Protein AF-A0AAP9HAI7-F1 (afdb_monomer_lite)

Organism: NCBI:txid2052056

Sequence (63 aa):
MKHYVIEFVFSAVCFSVLWGMAMWFAQWKKAGLSSRKAVCISLISGPLYASGVFLLRYIRHLF

Structure (mmCIF, N/CA/C/O backbone):
data_AF-A0AAP9HAI7-F1
#
_entry.id   AF-A0AAP9HAI7-F1
#
loop_
_atom_site.group_PDB
_atom_site.id
_atom_site.type_symbol
_atom_site.label_atom_id
_atom_site.label_alt_id
_atom_site.label_comp_id
_atom_site.label_asym_id
_atom_site.label_entity_id
_atom_site.label_seq_id
_atom_site.pdbx_PDB_ins_code
_atom_site.Cartn_x
_atom_site.Cartn_y
_atom_site.Cartn_z
_atom_site.occupancy
_atom_site.B_iso_or_equiv
_atom_site.auth_seq_id
_atom_site.auth_comp_id
_atom_site.auth_asym_id
_atom_site.auth_atom_id
_atom_site.pdbx_PDB_model_num
ATOM 1 N N . MET A 1 1 ? 8.850 0.252 -21.459 1.00 56.66 1 MET A N 1
ATOM 2 C CA . MET A 1 1 ? 8.381 1.373 -20.606 1.00 56.66 1 MET A CA 1
ATOM 3 C C . ME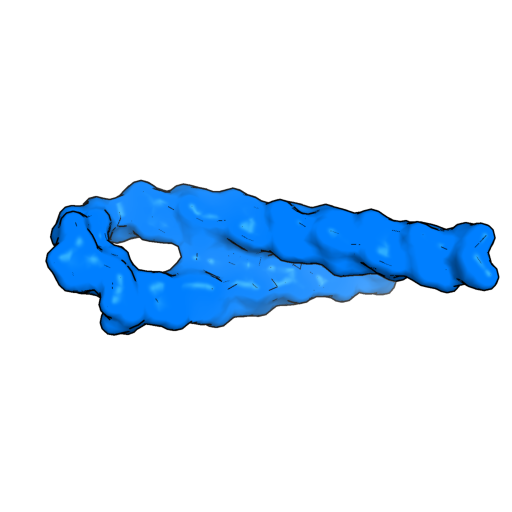T A 1 1 ? 6.931 1.196 -20.143 1.00 56.66 1 MET A C 1
ATOM 5 O O . MET A 1 1 ? 6.742 0.906 -18.973 1.00 56.66 1 MET A O 1
ATOM 9 N N . LYS A 1 2 ? 5.912 1.294 -21.020 1.00 62.50 2 LYS A N 1
ATOM 10 C CA . LYS A 1 2 ? 4.484 1.302 -20.611 1.00 62.50 2 LYS A CA 1
ATOM 11 C C . LYS A 1 2 ? 4.027 0.064 -19.817 1.00 62.50 2 LYS A C 1
ATOM 13 O O . LYS A 1 2 ? 3.366 0.227 -18.803 1.00 62.50 2 LYS A O 1
ATOM 18 N N . HIS A 1 3 ? 4.436 -1.145 -20.213 1.00 72.75 3 HIS A N 1
ATOM 19 C CA . HIS A 1 3 ? 4.076 -2.383 -19.499 1.00 72.75 3 HIS A CA 1
ATOM 20 C C . HIS A 1 3 ? 4.593 -2.431 -18.052 1.00 72.75 3 HIS A C 1
ATOM 22 O O . HIS A 1 3 ? 3.845 -2.785 -17.151 1.00 72.75 3 HIS A O 1
ATOM 28 N N . TYR A 1 4 ? 5.836 -2.002 -17.814 1.00 70.88 4 TYR A N 1
ATOM 29 C CA . TYR A 1 4 ? 6.430 -1.982 -16.471 1.00 70.88 4 TYR A CA 1
ATOM 30 C C . TYR A 1 4 ? 5.738 -0.987 -15.541 1.00 70.88 4 TYR A C 1
ATOM 32 O O . TYR A 1 4 ? 5.578 -1.261 -14.357 1.00 70.88 4 TYR A O 1
ATOM 40 N N . VAL A 1 5 ? 5.302 0.156 -16.079 1.00 76.69 5 VAL A N 1
ATOM 41 C CA . VAL A 1 5 ? 4.552 1.156 -15.309 1.00 76.69 5 VAL A CA 1
ATOM 42 C C . VAL A 1 5 ? 3.163 0.627 -14.954 1.00 76.69 5 VAL A C 1
ATOM 44 O O . VAL A 1 5 ? 2.723 0.797 -13.823 1.00 76.69 5 VAL A O 1
ATOM 47 N N . ILE A 1 6 ? 2.489 -0.058 -15.884 1.00 82.50 6 ILE A N 1
ATOM 48 C CA . ILE A 1 6 ? 1.172 -0.659 -15.629 1.00 82.50 6 ILE A CA 1
ATOM 49 C C . ILE A 1 6 ? 1.278 -1.762 -14.570 1.00 82.50 6 ILE A C 1
ATOM 51 O O . ILE A 1 6 ? 0.488 -1.755 -13.632 1.00 82.50 6 ILE A O 1
ATOM 55 N N . GLU A 1 7 ? 2.270 -2.655 -14.659 1.00 80.44 7 GLU A N 1
ATOM 56 C CA . GLU A 1 7 ? 2.511 -3.664 -13.616 1.00 80.44 7 GLU A CA 1
ATOM 57 C C . GLU A 1 7 ? 2.814 -3.027 -12.258 1.00 80.44 7 GLU A C 1
ATOM 59 O O . GLU A 1 7 ? 2.276 -3.458 -11.242 1.00 80.44 7 GLU A O 1
ATOM 64 N N . PHE A 1 8 ? 3.638 -1.977 -12.234 1.00 82.12 8 PHE A N 1
ATOM 65 C CA . PHE A 1 8 ? 3.981 -1.264 -11.007 1.00 82.12 8 PHE A CA 1
ATOM 66 C C . PHE A 1 8 ? 2.745 -0.648 -10.348 1.00 82.12 8 PHE A C 1
ATOM 68 O O . PHE A 1 8 ? 2.512 -0.851 -9.157 1.00 82.12 8 PHE A O 1
ATOM 75 N N . VAL A 1 9 ? 1.933 0.078 -11.123 1.00 84.25 9 VAL A N 1
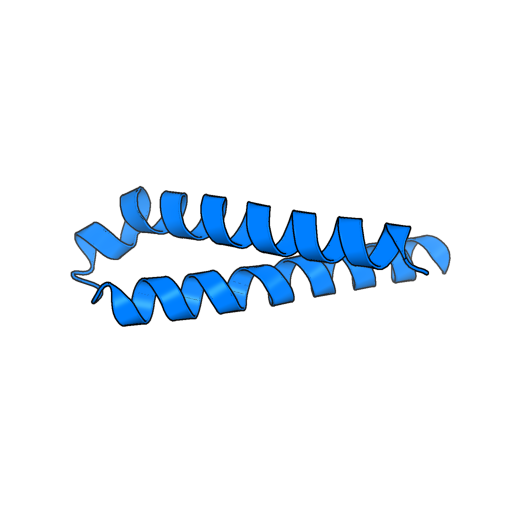ATOM 76 C CA . VAL A 1 9 ? 0.701 0.708 -10.629 1.00 84.25 9 VAL A CA 1
ATOM 77 C C . VAL A 1 9 ? -0.297 -0.358 -10.189 1.00 84.25 9 VAL A C 1
ATOM 79 O O . VAL A 1 9 ? -0.886 -0.230 -9.119 1.00 84.25 9 VAL A O 1
ATOM 82 N N . PHE A 1 10 ? -0.449 -1.436 -10.957 1.00 85.69 10 PHE A N 1
ATOM 83 C CA . PHE A 1 10 ? -1.348 -2.530 -10.610 1.00 85.69 10 PHE A CA 1
ATOM 84 C C . PHE A 1 10 ? -0.932 -3.213 -9.303 1.00 85.69 10 PHE A C 1
ATOM 86 O O . PHE A 1 10 ? -1.756 -3.354 -8.402 1.00 85.69 10 PHE A O 1
ATOM 93 N N . SER A 1 11 ? 0.351 -3.555 -9.138 1.00 83.75 11 SER A N 1
ATOM 94 C CA . SER A 1 11 ? 0.868 -4.107 -7.881 1.00 83.75 11 SER A CA 1
ATOM 95 C C . SER A 1 11 ? 0.738 -3.128 -6.714 1.00 83.75 11 SER A C 1
ATOM 97 O O . SER A 1 11 ? 0.361 -3.554 -5.625 1.00 83.75 11 SER A O 1
ATOM 99 N N . ALA A 1 12 ? 0.992 -1.832 -6.920 1.00 85.56 12 ALA A N 1
ATOM 100 C CA . ALA A 1 12 ? 0.828 -0.813 -5.884 1.00 85.56 12 ALA A CA 1
ATOM 101 C C . ALA A 1 12 ? -0.632 -0.703 -5.419 1.00 85.56 12 ALA A C 1
ATOM 103 O O . ALA A 1 12 ? -0.895 -0.675 -4.216 1.00 85.56 12 ALA A O 1
ATOM 104 N N . VAL A 1 13 ? -1.581 -0.672 -6.360 1.00 87.00 13 VAL A N 1
ATOM 105 C CA . VAL A 1 13 ? -3.018 -0.571 -6.071 1.00 87.00 13 VAL A CA 1
ATOM 106 C C . VAL A 1 13 ? -3.526 -1.853 -5.417 1.00 87.00 13 VAL A C 1
ATOM 108 O O . VAL A 1 13 ? -4.154 -1.775 -4.362 1.00 87.00 13 VAL A O 1
ATOM 111 N N . CYS A 1 14 ? -3.211 -3.027 -5.972 1.00 87.62 14 CYS A N 1
ATOM 112 C CA . CYS A 1 14 ? -3.588 -4.309 -5.373 1.00 87.62 14 CYS A CA 1
ATOM 113 C C . CYS A 1 14 ? -3.033 -4.450 -3.956 1.00 87.62 14 CYS A C 1
ATOM 115 O O . CYS A 1 14 ? -3.779 -4.813 -3.049 1.00 87.62 14 CYS A O 1
ATOM 117 N N . PHE A 1 15 ? -1.754 -4.126 -3.745 1.00 87.94 15 PHE A N 1
ATOM 118 C CA . PHE A 1 15 ? -1.156 -4.196 -2.417 1.00 87.94 15 PHE A CA 1
ATOM 119 C C . PHE A 1 15 ? -1.801 -3.194 -1.465 1.00 87.94 15 PHE A C 1
ATOM 121 O O . PHE A 1 15 ? -2.168 -3.574 -0.362 1.00 87.94 15 PHE A O 1
ATOM 128 N N . SER A 1 16 ? -2.004 -1.945 -1.891 1.00 85.44 16 SER A N 1
ATOM 129 C CA . SER A 1 16 ? -2.692 -0.930 -1.090 1.00 85.44 16 SER A CA 1
ATOM 130 C C . SER A 1 16 ? -4.070 -1.418 -0.643 1.00 85.44 16 SER A C 1
ATOM 132 O O . SER A 1 16 ? -4.374 -1.360 0.543 1.00 85.44 16 SER A O 1
ATOM 134 N N . VAL A 1 17 ? -4.892 -1.950 -1.551 1.00 86.62 17 VAL A N 1
ATOM 135 C CA . VAL A 1 17 ? -6.245 -2.425 -1.221 1.00 86.62 17 VAL A CA 1
ATOM 136 C C . VAL A 1 17 ? -6.203 -3.640 -0.293 1.00 86.62 17 VAL A C 1
ATOM 138 O O . VAL A 1 17 ? -6.867 -3.636 0.743 1.00 86.62 17 VAL A O 1
ATOM 141 N N . LEU A 1 18 ? -5.406 -4.661 -0.623 1.00 89.19 18 LEU A N 1
ATOM 142 C CA . LEU A 1 18 ? -5.309 -5.883 0.182 1.00 89.19 18 LEU A CA 1
ATOM 143 C C . LEU A 1 18 ? -4.722 -5.604 1.569 1.00 89.19 18 LEU A C 1
ATOM 145 O O . LEU A 1 18 ? -5.233 -6.114 2.564 1.00 89.19 18 LEU A O 1
ATOM 149 N N . TRP A 1 19 ? -3.690 -4.765 1.647 1.00 85.50 19 TRP A N 1
ATOM 150 C CA . TRP A 1 19 ? -3.052 -4.371 2.900 1.00 85.50 19 TRP A CA 1
ATOM 151 C C . TRP A 1 19 ? -3.978 -3.522 3.764 1.00 85.50 19 TRP A C 1
ATOM 153 O O . TRP A 1 19 ? -4.125 -3.797 4.954 1.00 85.50 19 TRP A O 1
ATOM 163 N N . GLY A 1 20 ? -4.649 -2.533 3.169 1.00 84.50 20 GLY A N 1
ATOM 164 C CA . GLY A 1 20 ? -5.646 -1.719 3.856 1.00 84.50 20 GLY A CA 1
ATOM 165 C C . GLY A 1 20 ? -6.780 -2.564 4.415 1.00 84.50 20 GLY A C 1
ATOM 166 O O . GLY A 1 20 ? -7.161 -2.392 5.569 1.00 84.50 20 GLY A O 1
ATOM 167 N N . MET A 1 21 ? -7.273 -3.527 3.634 1.00 85.81 21 MET A N 1
ATOM 168 C CA . MET A 1 21 ? -8.332 -4.438 4.060 1.00 85.81 21 MET A CA 1
ATOM 169 C C . MET A 1 21 ? -7.849 -5.385 5.168 1.00 85.81 21 MET A C 1
ATOM 171 O O . MET A 1 21 ? -8.518 -5.513 6.194 1.00 85.81 21 MET A O 1
ATOM 175 N N . ALA A 1 22 ? -6.659 -5.975 5.034 1.00 86.56 22 ALA A N 1
ATOM 176 C CA . ALA A 1 22 ? -6.059 -6.822 6.064 1.00 86.56 22 ALA A CA 1
ATOM 177 C C . ALA A 1 22 ? -5.859 -6.063 7.386 1.00 86.56 22 ALA A C 1
ATOM 179 O O . ALA A 1 22 ? -6.272 -6.538 8.445 1.00 86.56 22 ALA A O 1
ATOM 180 N N . MET A 1 23 ? -5.297 -4.854 7.332 1.00 82.56 23 MET A N 1
ATOM 181 C CA . MET A 1 23 ? -5.091 -4.010 8.509 1.00 82.56 23 MET A CA 1
ATOM 182 C C . MET A 1 23 ? -6.400 -3.509 9.116 1.00 82.56 23 MET A C 1
ATOM 184 O O . MET A 1 23 ? -6.502 -3.420 10.343 1.00 82.56 23 MET A O 1
ATOM 188 N N . TRP A 1 24 ? -7.413 -3.243 8.288 1.00 81.25 24 TRP A N 1
ATOM 189 C CA . TRP A 1 24 ? -8.755 -2.893 8.744 1.00 81.25 24 TRP A CA 1
ATOM 190 C C . TRP A 1 24 ? -9.337 -3.975 9.653 1.00 81.25 24 TRP A C 1
ATOM 192 O O . TRP A 1 24 ? -9.785 -3.671 10.761 1.00 81.25 24 TRP A O 1
ATOM 202 N N . PHE A 1 25 ? -9.262 -5.241 9.235 1.00 82.81 25 PHE A N 1
ATOM 203 C CA . PHE A 1 25 ? -9.756 -6.366 10.032 1.00 82.81 25 PHE A CA 1
ATOM 204 C C . PHE A 1 25 ? -8.828 -6.756 11.192 1.00 82.81 25 PHE A C 1
ATOM 206 O O . PHE A 1 25 ? -9.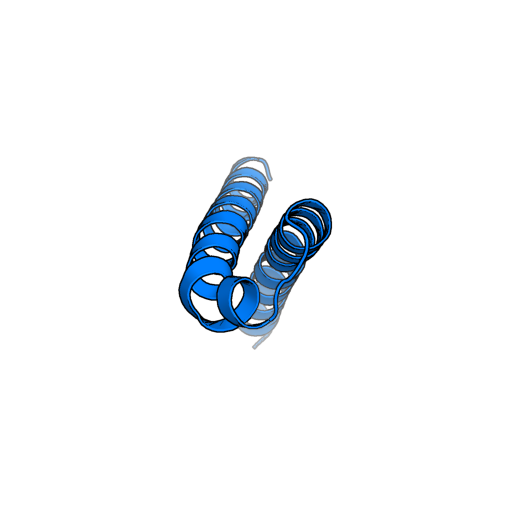322 -7.168 12.243 1.00 82.81 25 PHE A O 1
ATOM 213 N N . ALA A 1 26 ? -7.510 -6.607 11.042 1.00 82.88 26 ALA A N 1
ATOM 214 C CA . ALA A 1 26 ? -6.544 -7.035 12.051 1.00 82.88 26 ALA A CA 1
ATOM 215 C C . ALA A 1 26 ? -6.416 -6.052 13.226 1.00 82.88 26 ALA A C 1
ATOM 217 O O . ALA A 1 26 ? -6.606 -6.435 14.385 1.00 82.88 26 ALA A O 1
ATOM 218 N N . GLN A 1 27 ? -6.076 -4.791 12.937 1.00 79.62 27 GLN A N 1
ATOM 219 C CA . GLN A 1 27 ? -5.641 -3.827 13.952 1.00 79.62 27 GLN A CA 1
ATOM 220 C C . GLN A 1 27 ? -6.410 -2.511 13.920 1.00 79.62 27 GLN A C 1
ATOM 222 O O . GLN A 1 27 ? -6.777 -2.018 14.983 1.00 79.62 27 GLN A O 1
ATOM 227 N N . TRP A 1 28 ? -6.694 -1.930 12.754 1.00 80.06 28 TRP A N 1
ATOM 228 C CA . TRP A 1 28 ? -7.253 -0.574 12.683 1.00 80.06 28 TRP A CA 1
ATOM 229 C C . TRP A 1 28 ? -8.663 -0.480 13.271 1.00 80.06 28 TRP A C 1
ATOM 231 O O . TRP A 1 28 ? -8.964 0.503 13.950 1.00 80.06 28 TRP A O 1
ATOM 241 N N . LYS A 1 29 ? -9.483 -1.532 13.123 1.00 73.12 29 LYS A N 1
ATOM 242 C CA . LYS A 1 29 ? -10.787 -1.625 13.798 1.00 73.12 29 LYS A CA 1
ATOM 243 C C . LYS A 1 29 ? -10.657 -1.712 15.324 1.00 73.12 29 LYS A C 1
ATOM 245 O O . LYS A 1 29 ? -11.454 -1.104 16.028 1.00 73.12 29 LYS A O 1
ATOM 250 N N . LYS A 1 30 ? -9.655 -2.431 15.844 1.00 77.56 30 LYS A N 1
ATOM 251 C CA . LYS A 1 30 ? -9.404 -2.551 17.296 1.00 77.56 30 LYS A CA 1
ATOM 252 C C . LYS A 1 30 ? -8.762 -1.293 17.889 1.00 77.56 30 LYS A C 1
ATOM 254 O O . LYS A 1 30 ? -9.013 -0.971 19.041 1.00 77.56 30 LYS A O 1
ATOM 259 N N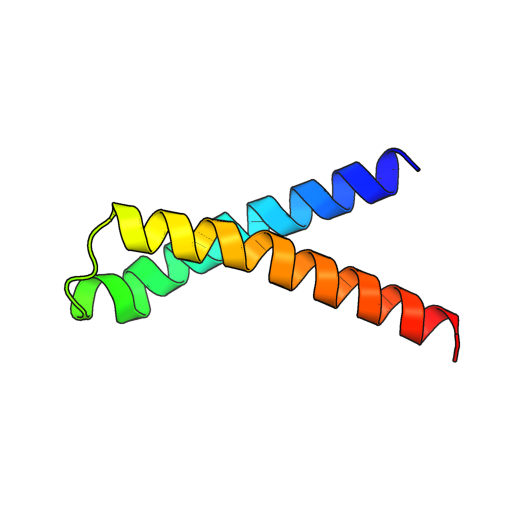 . ALA A 1 31 ? -7.969 -0.576 17.097 1.00 79.00 31 ALA A N 1
ATOM 260 C CA . ALA A 1 31 ? -7.266 0.640 17.495 1.00 79.00 31 ALA A CA 1
ATOM 261 C C . ALA A 1 31 ? -8.126 1.916 17.397 1.00 79.00 31 ALA A C 1
ATOM 263 O O . ALA A 1 31 ? -7.622 3.004 17.664 1.00 79.00 31 ALA A O 1
ATOM 264 N N . GLY A 1 32 ? -9.395 1.812 16.974 1.00 81.25 32 GLY A N 1
ATOM 265 C CA . GLY A 1 32 ? -10.273 2.975 16.789 1.00 81.25 32 GLY A CA 1
ATOM 266 C C . GLY A 1 32 ? -9.735 3.970 15.756 1.00 81.25 32 GLY A C 1
ATOM 267 O O . GLY A 1 32 ? -9.943 5.178 15.870 1.00 81.25 32 GLY A O 1
ATOM 268 N N . LEU A 1 33 ? -8.980 3.479 14.770 1.00 78.69 33 LEU A N 1
ATOM 269 C CA . LEU A 1 33 ? -8.247 4.330 13.844 1.00 78.69 33 LEU A CA 1
ATOM 270 C C . LEU A 1 33 ? -9.229 4.991 12.869 1.00 78.69 33 LEU A C 1
ATOM 272 O O . LEU A 1 33 ? -9.984 4.315 12.175 1.00 78.69 33 LEU A O 1
ATOM 276 N N . SER A 1 34 ? -9.226 6.326 12.817 1.00 80.94 34 SER A N 1
ATOM 277 C CA . SER A 1 34 ? -10.136 7.081 11.948 1.00 80.94 34 SER A CA 1
ATOM 278 C C . SER A 1 34 ? -9.971 6.668 10.483 1.00 80.94 34 SER A C 1
ATOM 280 O O . SER A 1 34 ? -8.846 6.625 9.972 1.00 80.94 34 SER A O 1
ATOM 282 N N . SER A 1 35 ? -11.088 6.431 9.786 1.00 77.81 35 SER A N 1
ATOM 283 C CA . SER A 1 35 ? -11.110 5.919 8.410 1.00 77.81 35 SER A CA 1
ATOM 284 C C . SER A 1 35 ? -10.256 6.740 7.441 1.00 77.81 35 SER A C 1
ATOM 286 O O . SER A 1 35 ? -9.622 6.174 6.558 1.00 77.81 35 SER A O 1
ATOM 288 N N . ARG A 1 36 ? -10.149 8.064 7.632 1.00 79.69 36 ARG A N 1
ATOM 289 C CA . ARG A 1 36 ? -9.267 8.911 6.805 1.00 79.69 36 ARG A CA 1
ATOM 290 C C . ARG A 1 36 ? -7.789 8.561 6.974 1.00 79.69 36 ARG A C 1
ATOM 292 O O . ARG A 1 36 ? -7.068 8.481 5.987 1.00 79.69 36 ARG A O 1
ATOM 299 N N . LYS A 1 37 ? -7.337 8.332 8.211 1.00 81.75 37 LYS A N 1
ATOM 300 C CA . LYS A 1 37 ? -5.941 7.963 8.492 1.00 81.75 37 LYS A CA 1
ATOM 301 C C . LYS A 1 37 ? -5.625 6.571 7.950 1.00 81.75 37 LYS A C 1
ATOM 303 O O . LYS 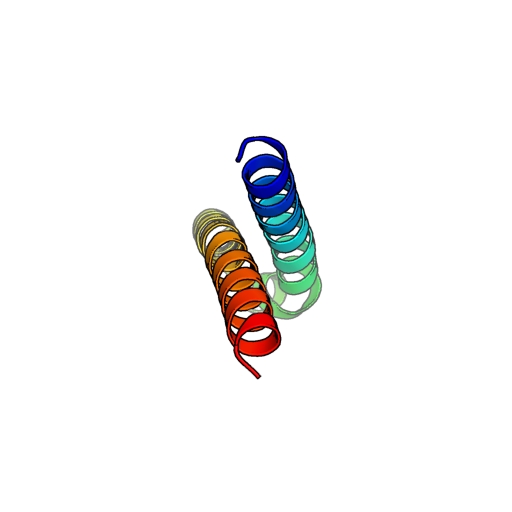A 1 37 ? -4.576 6.393 7.344 1.00 81.75 37 LYS A O 1
ATOM 308 N N . ALA A 1 38 ? -6.552 5.627 8.108 1.00 80.56 38 ALA A N 1
ATOM 309 C CA . ALA A 1 38 ? -6.447 4.285 7.540 1.00 80.56 38 ALA A CA 1
ATOM 310 C C . ALA A 1 38 ? -6.272 4.326 6.012 1.00 80.56 38 ALA A C 1
ATOM 312 O O . ALA A 1 38 ? -5.343 3.722 5.480 1.00 80.56 38 ALA A O 1
ATOM 313 N N . VAL A 1 39 ? -7.098 5.113 5.314 1.00 81.69 39 VAL A N 1
ATOM 314 C CA . VAL A 1 39 ? -6.994 5.283 3.857 1.00 81.69 39 VAL A CA 1
ATOM 315 C C . VAL A 1 39 ? -5.652 5.900 3.462 1.00 81.69 39 VAL A C 1
ATOM 317 O O . VAL A 1 39 ? -5.001 5.364 2.572 1.00 81.69 39 VAL A O 1
ATOM 320 N N . CYS A 1 40 ? -5.186 6.956 4.138 1.00 84.00 40 CYS A N 1
ATOM 321 C CA . CYS A 1 40 ? -3.883 7.560 3.831 1.00 84.00 40 CYS A CA 1
ATOM 322 C C . CYS A 1 40 ? -2.718 6.578 4.024 1.00 84.00 40 CYS A C 1
ATOM 324 O O . CYS A 1 40 ? -1.849 6.486 3.161 1.00 84.00 40 CYS A O 1
ATOM 326 N N . ILE A 1 41 ? -2.699 5.828 5.130 1.00 82.94 41 ILE A N 1
ATOM 327 C CA . ILE A 1 41 ? -1.632 4.854 5.415 1.00 82.94 41 ILE A CA 1
ATOM 328 C C . ILE A 1 41 ? -1.643 3.731 4.373 1.00 82.94 41 ILE A C 1
ATOM 330 O O . ILE A 1 41 ? -0.590 3.346 3.868 1.00 82.94 41 ILE A O 1
ATOM 334 N N . SER A 1 42 ? -2.834 3.251 4.014 1.00 84.56 42 SER A N 1
ATOM 335 C CA . SER A 1 42 ? -3.029 2.258 2.959 1.00 84.56 42 SER A CA 1
ATOM 336 C C . SER A 1 42 ? -2.503 2.756 1.611 1.00 84.56 42 SER A C 1
ATOM 338 O O . SER A 1 42 ? -1.774 2.045 0.923 1.00 84.56 42 SER A O 1
ATOM 340 N N . LEU A 1 43 ? -2.813 4.006 1.258 1.00 83.44 43 LEU A N 1
ATOM 341 C CA . LEU A 1 43 ? -2.384 4.604 -0.004 1.00 83.44 43 LEU A CA 1
ATOM 342 C C . LEU A 1 43 ? -0.864 4.757 -0.090 1.00 83.44 43 LEU A C 1
ATOM 344 O O . LEU A 1 43 ? -0.308 4.636 -1.174 1.00 83.44 43 LEU A O 1
ATOM 348 N N . ILE A 1 44 ? -0.196 5.020 1.037 1.00 85.56 44 ILE A N 1
ATOM 349 C CA . ILE A 1 44 ? 1.263 5.177 1.112 1.00 85.56 44 ILE A CA 1
ATOM 350 C C . ILE A 1 44 ? 1.974 3.813 1.084 1.00 85.56 44 ILE A C 1
ATOM 352 O O . ILE A 1 44 ? 3.072 3.703 0.532 1.00 85.56 44 ILE A O 1
ATOM 356 N N . SER A 1 45 ? 1.358 2.752 1.617 1.00 85.19 45 SER A N 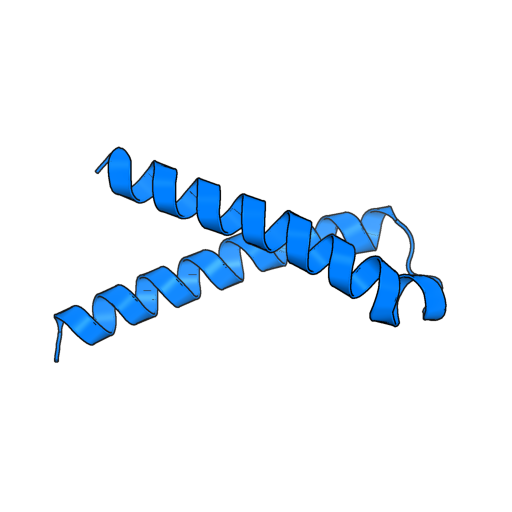1
ATOM 357 C CA . SER A 1 45 ? 1.971 1.418 1.634 1.00 85.19 45 SER A CA 1
ATOM 358 C C . SER A 1 45 ? 2.075 0.785 0.241 1.00 85.19 45 SER A C 1
ATOM 360 O O . SER A 1 45 ? 3.010 0.027 -0.007 1.00 85.19 45 SER A O 1
ATOM 362 N N . GLY A 1 46 ? 1.171 1.119 -0.686 1.00 83.75 46 GLY A N 1
ATOM 363 C CA . GLY A 1 46 ? 1.223 0.660 -2.082 1.00 83.75 46 GLY A CA 1
ATOM 364 C C . GLY A 1 46 ? 2.502 1.081 -2.828 1.00 83.75 46 GLY A C 1
ATOM 365 O O . GLY A 1 46 ? 3.247 0.212 -3.281 1.00 83.75 46 GLY A O 1
ATOM 366 N N . PRO A 1 47 ? 2.804 2.389 -2.937 1.00 81.88 47 PRO A N 1
ATOM 367 C CA . PRO A 1 47 ? 4.036 2.900 -3.538 1.00 81.88 47 PRO A CA 1
ATOM 368 C C . PRO A 1 47 ? 5.305 2.408 -2.834 1.00 81.88 47 PRO A C 1
ATOM 370 O O . PRO A 1 47 ? 6.298 2.117 -3.501 1.00 81.88 47 PRO A O 1
ATOM 373 N N . LEU A 1 48 ? 5.284 2.270 -1.503 1.00 86.94 48 LEU A N 1
ATOM 374 C CA . LEU A 1 48 ? 6.402 1.702 -0.736 1.00 86.94 48 LEU A CA 1
ATOM 375 C C . LEU A 1 48 ? 6.675 0.246 -1.124 1.00 86.94 48 LEU A C 1
ATOM 377 O O . LEU A 1 48 ? 7.815 -0.127 -1.386 1.00 86.94 48 LEU A O 1
ATOM 381 N N . TYR A 1 49 ? 5.628 -0.571 -1.222 1.00 84.12 49 TYR A N 1
ATOM 382 C CA . TYR A 1 49 ? 5.767 -1.956 -1.658 1.00 84.12 49 TYR A CA 1
ATOM 383 C C . TYR A 1 49 ? 6.254 -2.045 -3.106 1.00 84.12 49 TYR A C 1
ATOM 385 O O . TYR A 1 49 ? 7.223 -2.744 -3.402 1.00 84.12 49 TYR A O 1
ATOM 393 N N . ALA A 1 50 ? 5.624 -1.295 -4.010 1.00 81.25 50 ALA A N 1
ATOM 394 C CA . ALA A 1 50 ? 5.971 -1.318 -5.423 1.00 81.25 50 ALA A CA 1
ATOM 395 C C . ALA A 1 50 ? 7.409 -0.830 -5.669 1.00 81.25 50 ALA A C 1
ATOM 397 O O . ALA A 1 50 ? 8.135 -1.443 -6.453 1.00 81.25 50 ALA A O 1
ATOM 398 N N . SER A 1 51 ? 7.860 0.211 -4.959 1.00 84.56 51 SER A N 1
ATOM 399 C CA . SER A 1 51 ? 9.252 0.681 -5.024 1.00 84.56 51 SER A CA 1
ATOM 400 C C . SER A 1 51 ? 10.239 -0.356 -4.483 1.00 84.56 51 SER A C 1
ATOM 402 O O . SER A 1 51 ? 11.259 -0.597 -5.127 1.00 84.56 51 SER A O 1
ATOM 404 N N . GLY A 1 52 ? 9.914 -1.049 -3.387 1.00 84.75 52 GLY A N 1
ATOM 405 C CA . GLY A 1 52 ? 10.717 -2.163 -2.874 1.00 84.75 52 GLY A CA 1
ATOM 406 C C . GLY A 1 52 ? 10.834 -3.330 -3.862 1.00 84.75 52 GLY A C 1
ATOM 407 O O . GLY A 1 52 ? 11.933 -3.828 -4.103 1.00 84.75 52 GLY A O 1
ATOM 408 N N . VAL A 1 53 ? 9.730 -3.734 -4.499 1.00 83.19 53 VAL A N 1
ATOM 409 C CA . VAL A 1 53 ? 9.734 -4.786 -5.535 1.00 83.19 53 VAL A CA 1
ATOM 410 C C . VAL A 1 53 ? 10.565 -4.367 -6.749 1.00 83.19 53 VAL A C 1
ATOM 412 O O . VAL A 1 53 ? 11.303 -5.183 -7.306 1.00 83.19 53 VAL A O 1
ATOM 415 N N . PHE A 1 54 ? 10.478 -3.098 -7.152 1.00 82.75 54 PHE A N 1
ATOM 416 C CA . PHE A 1 54 ? 11.257 -2.567 -8.268 1.00 82.75 54 PHE A CA 1
ATOM 417 C C . PHE A 1 54 ? 12.756 -2.534 -7.947 1.00 82.75 54 PHE A C 1
ATOM 419 O O . PHE A 1 54 ? 13.568 -2.968 -8.763 1.00 82.75 54 PHE A O 1
ATOM 426 N N . LEU A 1 55 ? 13.118 -2.108 -6.734 1.00 84.75 55 LEU A N 1
ATOM 427 C CA . LEU A 1 55 ? 14.496 -2.117 -6.245 1.00 84.75 55 LEU A CA 1
ATOM 428 C C . LEU A 1 55 ? 15.057 -3.546 -6.168 1.00 84.75 55 LEU A C 1
ATOM 430 O O . LEU A 1 55 ? 16.171 -3.795 -6.617 1.00 84.75 55 LEU A O 1
ATOM 434 N N . LEU A 1 56 ? 14.272 -4.506 -5.670 1.00 83.19 56 LEU A N 1
ATOM 435 C CA . LEU A 1 56 ? 14.656 -5.922 -5.624 1.00 83.19 56 LEU A CA 1
ATOM 436 C C . LEU A 1 56 ? 14.850 -6.521 -7.020 1.00 83.19 56 LEU A C 1
ATOM 438 O O . LEU A 1 56 ? 15.804 -7.270 -7.232 1.00 83.19 56 LEU A O 1
ATOM 442 N N . ARG A 1 57 ? 13.976 -6.191 -7.983 1.00 81.12 57 ARG A N 1
ATOM 443 C CA . ARG A 1 57 ? 14.158 -6.587 -9.390 1.00 81.12 57 ARG A CA 1
ATOM 444 C C . ARG A 1 57 ? 15.441 -5.992 -9.966 1.00 81.12 57 ARG A C 1
ATOM 446 O O . ARG A 1 57 ? 16.152 -6.703 -10.665 1.00 81.12 57 ARG A O 1
ATOM 453 N N . TYR A 1 58 ? 15.744 -4.733 -9.656 1.00 80.56 58 TYR A N 1
ATOM 454 C CA . TYR A 1 58 ? 16.967 -4.071 -10.108 1.00 80.56 58 TYR A CA 1
ATOM 455 C C . TYR A 1 58 ? 18.225 -4.728 -9.525 1.00 80.56 58 TYR A C 1
ATOM 457 O O . TYR A 1 58 ? 19.127 -5.081 -10.276 1.00 80.56 58 TYR A O 1
ATOM 465 N N . ILE A 1 59 ? 18.255 -4.975 -8.211 1.00 83.12 59 ILE A N 1
ATOM 466 C CA . ILE A 1 59 ? 19.384 -5.640 -7.539 1.00 83.12 59 ILE A CA 1
ATOM 467 C C . ILE A 1 59 ? 19.597 -7.052 -8.094 1.00 83.12 59 ILE A C 1
ATOM 469 O O . ILE A 1 59 ? 20.726 -7.417 -8.397 1.00 83.12 59 ILE A O 1
ATOM 473 N N . ARG A 1 60 ? 18.522 -7.829 -8.291 1.00 80.31 60 ARG A N 1
ATOM 474 C CA . ARG A 1 60 ? 18.602 -9.175 -8.887 1.00 80.31 60 ARG A CA 1
ATOM 475 C C . ARG A 1 60 ? 19.113 -9.161 -10.329 1.00 80.31 60 ARG A C 1
ATOM 477 O O . ARG A 1 60 ? 19.604 -10.170 -10.797 1.00 80.31 60 ARG A O 1
ATOM 484 N N . HIS A 1 61 ? 18.953 -8.057 -11.050 1.00 71.31 61 HIS A N 1
ATOM 485 C CA . HIS A 1 61 ? 19.467 -7.937 -12.411 1.00 71.31 61 HIS A CA 1
ATOM 486 C C . HIS A 1 61 ? 20.954 -7.536 -12.448 1.00 71.31 61 HIS A C 1
ATOM 488 O O . HIS A 1 61 ? 21.579 -7.618 -13.505 1.00 71.31 61 HIS A O 1
ATOM 494 N N . LEU A 1 62 ? 21.497 -7.062 -11.321 1.00 71.81 62 LEU A N 1
ATOM 495 C CA . LEU A 1 62 ? 22.874 -6.589 -11.174 1.00 71.81 62 LEU A CA 1
ATOM 496 C C . LEU A 1 62 ? 23.842 -7.686 -10.681 1.00 71.81 62 LEU A C 1
ATOM 498 O O . LEU A 1 62 ? 25.049 -7.521 -10.828 1.00 71.81 62 LEU A O 1
ATOM 502 N N . PHE A 1 63 ? 23.312 -8.754 -10.078 1.00 55.28 63 PHE A N 1
ATOM 503 C CA . PHE A 1 63 ? 24.027 -9.900 -9.500 1.00 55.28 63 PHE A CA 1
ATOM 504 C C . PHE A 1 63 ? 23.663 -11.183 -10.245 1.00 55.28 63 PHE A C 1
ATOM 506 O O . PHE A 1 63 ? 24.568 -12.024 -10.430 1.00 55.28 63 PHE A O 1
#

Secondary structure (DSSP, 8-state):
-HHHHHHHHHHHHHHHHHHHHHHIIIIITTTT--HHHHHHHHHHHHHHHHHHHHHHHHHHHH-

pLDDT: mean 80.98, std 6.49, range [55.28, 89.19]

InterPro domains:
  IPR045644 Protein of unknown function DUF6404 [PF19942] (5-52)

Foldseek 3Di:
DVVLVVVLVVQLVVQLVVVLVVCCVPPCVVVVPDPVVSNVVSNVVSNVVSVVVVVVVVVVVVD

Radius of gyration: 14.11 Å; chains: 1; bounding box: 35×19×38 Å